Protein AF-A0A3B8ZK82-F1 (afdb_monomer_lite)

Structure (mmCIF, N/CA/C/O backbone):
data_AF-A0A3B8ZK82-F1
#
_entry.id   AF-A0A3B8ZK82-F1
#
loop_
_atom_site.group_PDB
_atom_site.id
_atom_site.type_symbol
_atom_site.label_atom_id
_atom_site.label_alt_id
_atom_site.label_comp_id
_atom_site.label_asym_id
_atom_site.label_entity_id
_atom_site.label_seq_id
_atom_site.pdbx_PDB_ins_code
_atom_site.Cartn_x
_atom_site.Cartn_y
_atom_site.Cartn_z
_atom_site.occupancy
_atom_site.B_iso_or_equiv
_atom_site.auth_seq_id
_atom_site.auth_comp_id
_atom_site.auth_asym_id
_atom_site.auth_atom_id
_atom_site.pdbx_PDB_model_num
ATOM 1 N N . MET A 1 1 ? 22.529 -8.232 -40.896 1.00 40.62 1 MET A N 1
ATOM 2 C CA . MET A 1 1 ? 22.728 -7.462 -39.653 1.00 40.62 1 MET A CA 1
ATOM 3 C C . MET A 1 1 ? 21.491 -7.721 -38.821 1.00 40.62 1 MET A C 1
ATOM 5 O O . MET A 1 1 ? 20.413 -7.425 -39.307 1.00 40.62 1 MET A O 1
ATOM 9 N N . SER A 1 2 ? 21.627 -8.424 -37.697 1.00 48.66 2 SER A N 1
ATOM 10 C CA . SER A 1 2 ? 20.490 -8.730 -36.824 1.00 48.66 2 SER A CA 1
ATOM 11 C C . SER A 1 2 ? 20.142 -7.457 -36.069 1.00 48.66 2 SER A C 1
ATOM 13 O O . SER A 1 2 ? 20.980 -6.960 -35.319 1.00 48.66 2 SER A O 1
ATOM 15 N N . GLU A 1 3 ? 18.953 -6.915 -36.304 1.00 50.19 3 GLU A N 1
ATOM 16 C CA . GLU A 1 3 ? 18.368 -5.890 -35.449 1.00 50.19 3 GLU A CA 1
ATOM 17 C C . GLU A 1 3 ? 18.109 -6.563 -34.101 1.00 50.19 3 GLU A C 1
ATOM 19 O O . GLU A 1 3 ? 17.253 -7.434 -33.976 1.00 50.19 3 GLU A O 1
ATOM 24 N N . SER A 1 4 ? 18.960 -6.278 -33.119 1.00 47.72 4 SER A N 1
ATOM 25 C CA . SER A 1 4 ? 18.716 -6.659 -31.734 1.00 47.72 4 SER A CA 1
ATOM 26 C C . SER A 1 4 ? 17.428 -5.977 -31.290 1.00 47.72 4 SER A C 1
ATOM 28 O O . SER A 1 4 ? 17.399 -4.751 -31.173 1.00 47.72 4 SER A O 1
ATOM 30 N N . GLU A 1 5 ? 16.376 -6.771 -31.089 1.00 47.31 5 GLU A N 1
ATOM 31 C CA . GLU A 1 5 ? 15.130 -6.321 -30.474 1.00 47.31 5 GLU A CA 1
ATOM 32 C C . GLU A 1 5 ? 15.455 -5.602 -29.152 1.00 47.31 5 GLU A C 1
ATOM 34 O O . GLU A 1 5 ? 16.338 -6.054 -28.409 1.00 47.31 5 GLU A O 1
ATOM 39 N N . PRO A 1 6 ? 14.810 -4.458 -28.860 1.00 45.81 6 PRO A N 1
ATOM 40 C CA . PRO A 1 6 ? 15.043 -3.748 -27.614 1.00 45.81 6 PRO A CA 1
ATOM 41 C C . PRO A 1 6 ? 14.673 -4.668 -26.451 1.00 45.81 6 PRO A C 1
ATOM 43 O O . PRO A 1 6 ? 13.545 -5.151 -26.352 1.00 45.81 6 PRO A O 1
ATOM 46 N N . TRP A 1 7 ? 15.647 -4.926 -25.579 1.00 41.88 7 TRP A N 1
ATOM 47 C CA . TRP A 1 7 ? 15.407 -5.601 -24.311 1.00 41.88 7 TRP A CA 1
ATOM 48 C C . TRP A 1 7 ? 14.343 -4.797 -23.551 1.00 41.88 7 TRP A C 1
ATOM 50 O O . TRP A 1 7 ? 14.468 -3.569 -23.509 1.00 41.88 7 TRP A O 1
ATOM 60 N N . PRO A 1 8 ? 13.305 -5.434 -22.976 1.00 51.12 8 PRO A N 1
ATOM 61 C CA . PRO A 1 8 ? 12.339 -4.712 -22.159 1.00 51.12 8 PRO A CA 1
ATOM 62 C C . PRO A 1 8 ? 13.110 -3.965 -21.069 1.00 51.12 8 PRO A C 1
ATOM 64 O O . PRO A 1 8 ? 13.986 -4.559 -20.435 1.00 51.12 8 PRO A O 1
ATOM 67 N N . GLU A 1 9 ? 12.848 -2.664 -20.909 1.00 55.19 9 GLU A N 1
ATOM 68 C CA . GLU A 1 9 ? 13.478 -1.847 -19.870 1.00 55.19 9 GLU A CA 1
ATOM 69 C C . GLU A 1 9 ? 13.345 -2.577 -18.531 1.00 55.19 9 GLU A C 1
ATOM 71 O O . GLU A 1 9 ? 12.245 -2.746 -18.003 1.00 55.19 9 GLU A O 1
ATOM 76 N N . LEU A 1 10 ? 14.468 -3.075 -18.011 1.00 57.00 10 LEU A N 1
ATOM 77 C CA . LEU A 1 10 ? 14.508 -3.685 -16.691 1.00 57.00 10 LEU A CA 1
ATOM 78 C C . LEU A 1 10 ? 14.120 -2.603 -15.686 1.00 57.00 10 LEU A C 1
ATOM 80 O O . LEU A 1 10 ? 14.802 -1.583 -15.573 1.00 57.00 10 LEU A O 1
ATOM 84 N N . GLU A 1 11 ? 13.016 -2.825 -14.976 1.00 71.88 11 GLU A N 1
ATOM 85 C CA . GLU A 1 11 ? 12.557 -1.931 -13.921 1.00 71.88 11 GLU A CA 1
ATOM 86 C C . GLU A 1 11 ? 13.682 -1.739 -12.897 1.00 71.88 11 GLU A C 1
ATOM 88 O O . GLU A 1 11 ? 14.193 -2.698 -12.313 1.00 71.88 11 GLU A O 1
ATOM 93 N N . THR A 1 12 ? 14.122 -0.493 -12.717 1.00 86.31 12 THR A N 1
ATOM 94 C CA . THR A 1 12 ? 15.203 -0.192 -11.782 1.00 86.31 12 THR A CA 1
ATOM 95 C C . THR A 1 12 ? 14.661 -0.107 -10.359 1.00 86.31 12 THR A C 1
ATOM 97 O O . THR A 1 12 ? 13.502 0.248 -10.118 1.00 86.31 12 THR A O 1
ATOM 100 N N . VAL A 1 13 ? 15.533 -0.385 -9.387 1.00 87.62 13 VAL A N 1
ATOM 101 C CA . VAL A 1 13 ? 15.220 -0.184 -7.966 1.00 87.62 13 VAL A CA 1
ATOM 102 C C . VAL A 1 13 ? 14.778 1.261 -7.726 1.00 87.62 13 VAL A C 1
ATOM 104 O O . VAL A 1 13 ? 13.748 1.494 -7.106 1.00 87.62 13 VAL A O 1
ATOM 107 N N . GLU A 1 14 ? 15.500 2.233 -8.282 1.00 90.12 14 GLU A N 1
ATOM 108 C CA . GLU A 1 14 ? 15.175 3.655 -8.144 1.00 90.12 14 GLU A CA 1
ATOM 109 C C . GLU A 1 14 ? 13.775 3.996 -8.677 1.00 90.12 14 GLU A C 1
ATOM 111 O O . GLU A 1 14 ? 13.001 4.648 -7.979 1.00 90.12 14 GLU A O 1
ATOM 116 N N . ALA A 1 15 ? 13.407 3.493 -9.861 1.00 87.62 15 ALA A N 1
ATOM 117 C CA . ALA A 1 15 ? 12.070 3.695 -10.418 1.00 87.62 15 ALA A CA 1
ATOM 118 C C . ALA A 1 15 ? 10.977 3.075 -9.530 1.00 87.62 15 ALA A C 1
ATOM 120 O O . ALA A 1 15 ? 9.906 3.659 -9.366 1.00 87.62 15 ALA A O 1
ATOM 121 N N . THR A 1 16 ? 11.257 1.924 -8.912 1.00 89.94 16 THR A N 1
ATOM 122 C CA . THR A 1 16 ? 10.338 1.269 -7.968 1.00 89.94 16 THR A CA 1
ATOM 123 C C . THR A 1 16 ? 10.092 2.141 -6.735 1.00 89.94 16 THR A C 1
ATOM 125 O O . THR A 1 16 ? 8.943 2.334 -6.342 1.00 89.94 16 THR A O 1
ATOM 128 N N . PHE A 1 17 ? 11.146 2.723 -6.153 1.00 92.19 17 PHE A N 1
ATOM 129 C CA . PHE A 1 17 ? 11.022 3.624 -5.001 1.00 92.19 17 PHE A CA 1
ATOM 130 C C . PHE A 1 17 ? 10.300 4.929 -5.357 1.00 92.19 17 PHE A C 1
ATOM 132 O O . PHE A 1 17 ? 9.430 5.359 -4.609 1.00 92.19 17 PHE A O 1
ATOM 139 N N . GLN A 1 18 ? 10.568 5.516 -6.526 1.00 92.31 18 GLN A N 1
ATOM 140 C CA . GLN A 1 18 ? 9.844 6.710 -6.982 1.00 92.31 18 GLN A CA 1
ATOM 141 C C . GLN A 1 18 ? 8.339 6.443 -7.144 1.00 92.31 18 GLN A C 1
ATOM 143 O O . GLN A 1 18 ? 7.508 7.258 -6.739 1.00 92.31 18 GLN A O 1
ATOM 148 N N . ARG A 1 19 ? 7.974 5.281 -7.703 1.00 92.31 19 ARG A N 1
ATOM 149 C CA . ARG A 1 19 ? 6.574 4.838 -7.807 1.00 92.31 19 ARG A CA 1
ATOM 150 C C . ARG A 1 19 ? 5.952 4.610 -6.431 1.00 92.31 19 ARG A C 1
ATOM 152 O O . ARG A 1 19 ? 4.826 5.037 -6.198 1.00 92.31 19 ARG A O 1
ATOM 159 N N . MET A 1 20 ? 6.689 3.971 -5.524 1.00 94.38 20 MET A N 1
ATOM 160 C CA . MET A 1 20 ? 6.258 3.754 -4.144 1.00 94.38 20 MET A CA 1
ATOM 161 C C . MET A 1 20 ? 5.957 5.080 -3.438 1.00 94.38 20 MET A C 1
ATOM 163 O O . MET A 1 20 ? 4.879 5.214 -2.867 1.00 94.38 20 MET A O 1
ATOM 167 N N . ASP A 1 21 ? 6.859 6.061 -3.511 1.00 95.44 21 ASP A N 1
ATOM 168 C CA . ASP A 1 21 ? 6.682 7.369 -2.870 1.00 95.44 21 ASP A CA 1
ATOM 169 C C . ASP A 1 21 ? 5.435 8.088 -3.400 1.00 95.44 21 ASP A C 1
ATOM 171 O O . ASP A 1 21 ? 4.632 8.604 -2.619 1.00 95.44 21 ASP A O 1
ATOM 175 N N . ALA A 1 22 ? 5.214 8.054 -4.718 1.00 93.00 22 ALA A N 1
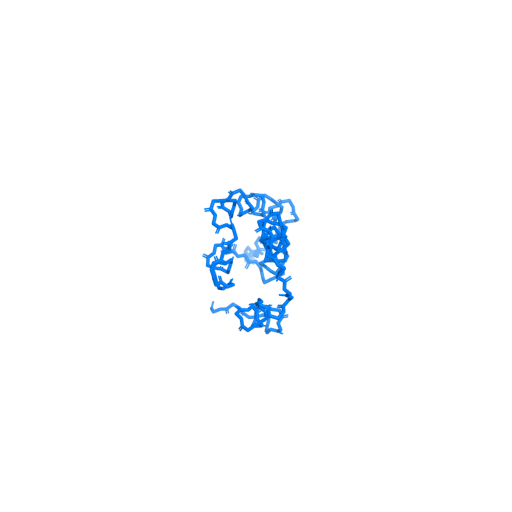ATOM 176 C CA . ALA A 1 22 ? 4.013 8.616 -5.332 1.00 93.00 22 ALA A CA 1
ATOM 177 C C . ALA A 1 22 ? 2.727 7.914 -4.854 1.00 93.00 22 ALA A C 1
ATOM 179 O O . ALA A 1 22 ? 1.740 8.579 -4.527 1.00 93.00 22 ALA A O 1
ATOM 180 N N . CYS A 1 23 ? 2.736 6.580 -4.768 1.00 94.50 23 CYS A N 1
ATOM 181 C CA . CYS A 1 23 ? 1.604 5.806 -4.257 1.00 94.50 23 CYS A CA 1
ATOM 182 C C . CYS A 1 23 ? 1.337 6.073 -2.774 1.00 94.50 23 CYS A C 1
ATOM 184 O O . CYS A 1 23 ? 0.178 6.218 -2.390 1.00 94.50 23 CYS A O 1
ATOM 186 N N . LEU A 1 24 ? 2.379 6.163 -1.944 1.00 96.06 24 LEU A N 1
ATOM 187 C CA . LEU A 1 24 ? 2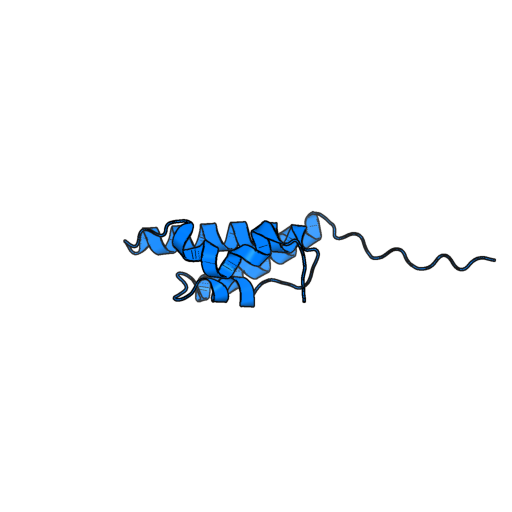.246 6.463 -0.519 1.00 96.06 24 LEU A CA 1
ATOM 188 C C . LEU A 1 24 ? 1.653 7.855 -0.301 1.00 96.06 24 LEU A C 1
ATOM 190 O O . LEU A 1 24 ? 0.752 8.002 0.523 1.00 96.06 24 LEU A O 1
ATOM 194 N N . GLU A 1 25 ? 2.105 8.856 -1.058 1.00 95.50 25 GLU A N 1
ATOM 195 C CA . GLU A 1 25 ? 1.557 10.210 -0.969 1.00 95.50 25 GLU A CA 1
ATOM 196 C C . GLU A 1 25 ? 0.079 10.246 -1.372 1.00 95.50 25 GLU A C 1
ATOM 198 O O . GLU A 1 25 ? -0.745 10.820 -0.660 1.00 95.50 25 GLU A O 1
ATOM 203 N N . HIS A 1 26 ? -0.291 9.553 -2.453 1.00 94.00 26 HIS A N 1
ATOM 204 C CA . HIS A 1 26 ? -1.693 9.417 -2.847 1.00 94.00 26 HIS A CA 1
ATOM 205 C C . HIS A 1 26 ? -2.534 8.698 -1.775 1.00 94.00 26 HIS A C 1
ATOM 207 O O . HIS A 1 26 ? -3.641 9.131 -1.446 1.00 94.00 26 HIS A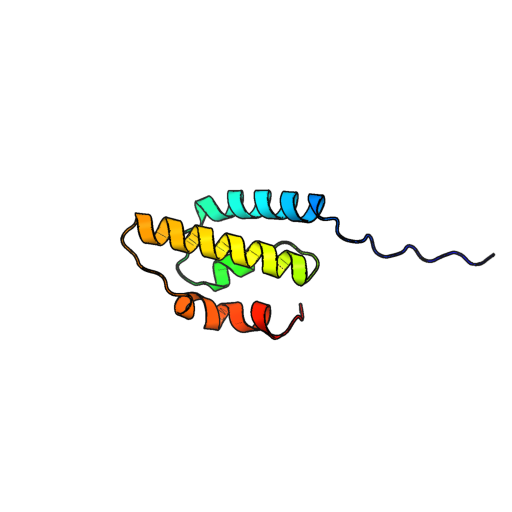 O 1
ATOM 213 N N . ALA A 1 27 ? -1.995 7.631 -1.182 1.00 95.81 27 ALA A N 1
ATOM 214 C CA . ALA A 1 27 ? -2.685 6.814 -0.191 1.00 95.81 27 ALA A CA 1
ATOM 215 C C . ALA A 1 27 ? -2.992 7.557 1.114 1.00 95.81 27 ALA A C 1
ATOM 217 O O . ALA A 1 27 ? -3.982 7.225 1.763 1.00 95.81 27 ALA A O 1
ATOM 218 N N . ARG A 1 28 ? -2.218 8.587 1.492 1.00 94.25 28 ARG A N 1
ATOM 219 C CA . ARG A 1 28 ? -2.460 9.385 2.714 1.00 94.25 28 ARG A CA 1
ATOM 220 C C . ARG A 1 28 ? -3.861 9.994 2.782 1.00 94.25 28 ARG A C 1
ATOM 222 O O . ARG A 1 28 ? -4.385 10.162 3.876 1.00 94.25 28 ARG A O 1
ATOM 229 N N . GLY A 1 29 ? -4.467 10.315 1.637 1.00 92.44 29 GLY A N 1
ATOM 230 C CA . GLY A 1 29 ? -5.841 10.828 1.567 1.00 92.44 29 GLY A CA 1
ATOM 231 C C . GLY A 1 29 ? -6.928 9.748 1.588 1.00 92.44 29 GLY A C 1
ATOM 232 O O . GLY A 1 29 ? -8.111 10.078 1.637 1.00 92.44 29 GLY A O 1
ATOM 233 N N . LEU A 1 30 ? -6.542 8.473 1.515 1.00 94.44 30 LEU A N 1
ATOM 234 C CA . LEU A 1 30 ? -7.439 7.321 1.398 1.00 94.44 30 LEU A CA 1
ATOM 235 C C . LEU A 1 30 ? -7.447 6.449 2.656 1.00 94.44 30 LEU A C 1
ATOM 237 O O . LEU A 1 30 ? -8.462 5.817 2.948 1.00 94.44 30 LEU A O 1
ATOM 241 N N . VAL A 1 31 ? -6.324 6.392 3.376 1.00 96.12 31 VAL A N 1
ATOM 242 C CA . VAL A 1 31 ? -6.187 5.582 4.589 1.00 96.12 31 VAL A CA 1
ATOM 243 C C . VAL A 1 31 ? -6.816 6.274 5.815 1.00 96.12 31 VAL A C 1
ATOM 245 O O . VAL A 1 31 ? -6.729 7.496 5.942 1.00 96.12 31 VAL A O 1
ATOM 248 N N . PRO A 1 32 ? -7.428 5.519 6.744 1.00 96.12 32 PRO A N 1
ATOM 249 C CA . PRO A 1 32 ? -7.590 4.074 6.691 1.00 96.12 32 PRO A CA 1
ATOM 250 C C . PRO A 1 32 ? -8.724 3.679 5.728 1.00 96.12 32 PRO A C 1
ATOM 252 O O . PRO A 1 32 ? -9.833 4.210 5.798 1.00 96.12 32 PRO A O 1
ATOM 255 N N . VAL A 1 33 ? -8.470 2.727 4.830 1.00 94.62 33 VAL A N 1
ATOM 256 C CA . VAL A 1 33 ? -9.423 2.333 3.782 1.00 94.62 33 VAL A CA 1
ATOM 257 C C . VAL A 1 33 ? -10.591 1.545 4.364 1.00 94.62 33 VAL A C 1
ATOM 259 O O . VAL A 1 33 ? -10.426 0.798 5.325 1.00 94.62 33 VAL A O 1
ATOM 262 N N . ALA A 1 34 ? -11.783 1.648 3.783 1.00 90.56 34 ALA A N 1
ATOM 263 C CA . ALA A 1 34 ? -12.927 0.848 4.227 1.00 90.56 34 ALA A CA 1
ATOM 264 C C . ALA A 1 34 ? -12.825 -0.618 3.769 1.00 90.56 34 ALA A C 1
ATOM 266 O O . ALA A 1 34 ? -13.316 -1.517 4.451 1.00 90.56 34 ALA A O 1
ATOM 267 N N . ARG A 1 35 ? -12.207 -0.851 2.605 1.00 90.19 35 ARG A N 1
ATOM 268 C CA . ARG A 1 35 ? -11.982 -2.175 2.012 1.00 90.19 35 ARG A CA 1
ATOM 269 C C . ARG A 1 35 ? -10.546 -2.286 1.516 1.00 90.19 35 ARG A C 1
ATOM 271 O O . ARG A 1 35 ? -10.044 -1.352 0.892 1.00 90.19 35 ARG A O 1
ATOM 278 N N . ALA A 1 36 ? -9.908 -3.430 1.743 1.00 89.88 36 ALA A N 1
ATOM 279 C CA . ALA A 1 36 ? -8.503 -3.633 1.401 1.00 89.88 36 ALA A CA 1
ATOM 2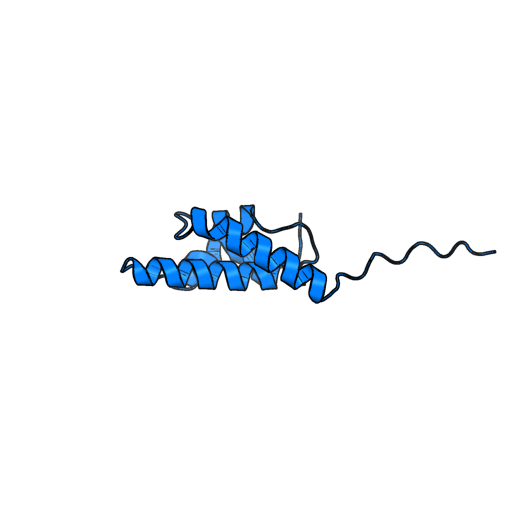80 C C . ALA A 1 36 ? -8.236 -3.539 -0.112 1.00 89.88 36 ALA A C 1
ATOM 282 O O . ALA A 1 36 ? -7.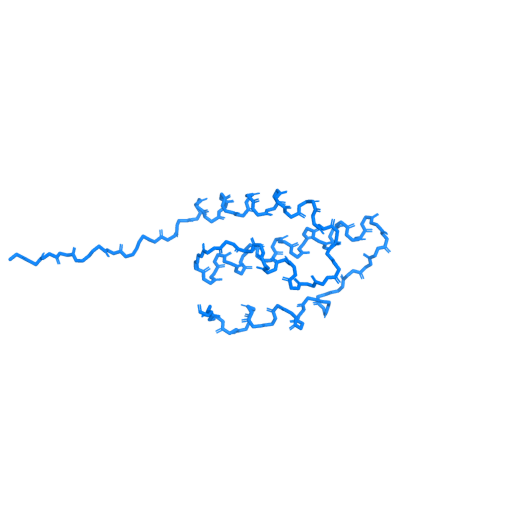179 -3.051 -0.515 1.00 89.88 36 ALA A O 1
ATOM 283 N N . ASN A 1 37 ? -9.221 -3.877 -0.954 1.00 90.56 37 ASN A N 1
ATOM 284 C CA . ASN A 1 37 ? -9.124 -3.708 -2.406 1.00 90.56 37 ASN A CA 1
ATOM 285 C C . ASN A 1 37 ? -8.849 -2.250 -2.847 1.00 90.56 37 ASN A C 1
ATOM 287 O O . ASN A 1 37 ? -8.310 -2.033 -3.923 1.00 90.56 37 ASN A O 1
ATOM 291 N N . GLN A 1 38 ? -9.158 -1.245 -2.022 1.00 93.00 38 GLN A N 1
ATOM 292 C CA . GLN A 1 38 ? -8.871 0.157 -2.355 1.00 93.00 38 GLN A CA 1
ATOM 293 C C . GLN A 1 38 ? -7.365 0.460 -2.409 1.00 93.00 38 GLN A C 1
ATOM 295 O O . GLN A 1 38 ? -6.955 1.364 -3.128 1.00 93.00 38 GLN A O 1
ATOM 300 N N . LEU A 1 39 ? -6.537 -0.288 -1.667 1.00 93.62 39 LEU A N 1
ATOM 301 C CA . LEU A 1 39 ? -5.074 -0.161 -1.731 1.00 93.62 39 LEU A CA 1
ATOM 302 C C . LEU A 1 39 ? -4.514 -0.763 -3.021 1.00 93.62 39 LEU A C 1
ATOM 304 O O . LEU A 1 39 ? -3.500 -0.311 -3.540 1.00 93.62 39 LEU A O 1
ATOM 308 N N . VAL A 1 40 ? -5.186 -1.785 -3.539 1.00 90.50 40 VAL A N 1
ATOM 309 C CA . VAL A 1 40 ? -4.847 -2.410 -4.812 1.00 90.50 40 VAL A CA 1
ATOM 310 C C . VAL A 1 40 ? -5.170 -1.480 -5.977 1.00 90.50 40 VAL A C 1
ATOM 312 O O . VAL A 1 40 ? -4.376 -1.384 -6.908 1.00 90.50 40 VAL A O 1
ATOM 315 N N . ASP A 1 41 ? -6.325 -0.813 -5.932 1.00 90.88 41 ASP A N 1
ATOM 316 C CA . ASP A 1 41 ? -6.831 0.020 -7.031 1.00 90.88 41 ASP A CA 1
ATOM 317 C C . ASP A 1 41 ? -5.892 1.197 -7.376 1.00 90.88 41 ASP A C 1
ATOM 319 O O . ASP A 1 41 ? -6.002 1.780 -8.453 1.00 90.88 41 ASP A O 1
ATOM 323 N N . ILE A 1 42 ? -4.957 1.534 -6.479 1.00 91.75 42 ILE A N 1
ATOM 324 C CA . ILE A 1 42 ? -3.970 2.610 -6.646 1.00 91.75 42 ILE A CA 1
ATOM 325 C C . ILE A 1 42 ? -2.556 2.108 -6.969 1.00 91.75 42 ILE A C 1
ATOM 327 O O . ILE A 1 42 ? -1.621 2.912 -7.028 1.00 91.75 42 ILE A O 1
ATOM 331 N N . LEU A 1 43 ? -2.366 0.793 -7.125 1.00 90.69 43 LEU A N 1
ATOM 332 C CA . LEU A 1 43 ? -1.062 0.243 -7.480 1.00 90.69 43 LEU A CA 1
ATOM 333 C C . LEU A 1 43 ? -0.664 0.686 -8.892 1.00 90.69 43 LEU A C 1
ATOM 335 O O . LEU A 1 43 ? -1.493 0.668 -9.804 1.00 90.69 43 LEU A O 1
ATOM 339 N N . PRO A 1 44 ? 0.611 1.047 -9.103 1.00 87.81 44 PRO A N 1
ATOM 340 C CA . PRO A 1 44 ? 1.078 1.448 -10.412 1.00 87.81 44 PRO A CA 1
ATOM 341 C C . PRO A 1 44 ? 1.250 0.217 -11.306 1.00 87.81 44 PRO A C 1
ATOM 343 O O . PRO A 1 44 ? 1.529 -0.892 -10.838 1.00 87.81 44 PRO A O 1
ATOM 346 N N . GLU A 1 45 ? 1.143 0.415 -12.616 1.00 86.00 45 GLU A N 1
ATOM 347 C CA . GLU A 1 45 ? 1.588 -0.588 -13.582 1.00 86.00 45 GLU A CA 1
ATOM 348 C C . GLU A 1 45 ? 3.100 -0.827 -13.423 1.00 86.00 45 GLU A C 1
ATOM 350 O O . GLU A 1 45 ? 3.883 0.108 -13.237 1.00 86.00 45 GLU A O 1
ATOM 355 N N . GLY A 1 46 ? 3.522 -2.089 -13.464 1.00 83.06 46 GLY A N 1
ATOM 356 C CA . GLY A 1 46 ? 4.915 -2.467 -13.247 1.00 83.06 46 GLY A CA 1
ATOM 357 C C . GLY A 1 46 ? 5.088 -3.974 -13.130 1.00 83.06 46 GLY A C 1
ATOM 358 O O . GLY A 1 46 ? 4.149 -4.736 -13.377 1.00 83.06 46 GLY A O 1
ATOM 359 N N . SER A 1 47 ? 6.290 -4.408 -12.748 1.00 85.06 47 SER A N 1
ATOM 360 C CA . SER A 1 47 ? 6.505 -5.812 -12.410 1.00 85.06 47 SER A CA 1
ATOM 361 C C . SER A 1 47 ? 5.642 -6.223 -11.217 1.00 85.06 47 SER A C 1
ATOM 363 O O . SER A 1 47 ? 5.294 -5.425 -10.339 1.00 85.06 47 SER A O 1
ATOM 365 N N . VAL A 1 48 ? 5.319 -7.512 -11.171 1.00 84.69 48 VAL A N 1
ATOM 366 C CA . VAL A 1 48 ? 4.589 -8.125 -10.059 1.00 84.69 48 VAL A CA 1
ATOM 367 C C . VAL A 1 48 ? 5.344 -7.921 -8.745 1.00 84.69 48 VAL A C 1
ATOM 369 O O . VAL A 1 48 ? 4.737 -7.675 -7.704 1.00 84.69 48 VAL A O 1
ATOM 372 N N . GLU A 1 49 ? 6.669 -8.019 -8.784 1.00 85.50 49 GLU A N 1
ATOM 373 C CA . GLU A 1 49 ? 7.561 -7.835 -7.647 1.00 85.50 49 GLU A CA 1
ATOM 374 C C . GLU A 1 49 ? 7.463 -6.414 -7.085 1.00 85.50 49 GLU A C 1
ATOM 376 O O . GLU A 1 49 ? 7.256 -6.253 -5.880 1.00 85.50 49 GLU A O 1
ATOM 381 N N . SER A 1 50 ? 7.524 -5.394 -7.945 1.00 87.56 50 SER A N 1
ATOM 382 C CA . SER A 1 50 ? 7.346 -3.996 -7.542 1.00 87.56 50 SER A CA 1
ATOM 383 C C . SER A 1 50 ? 5.958 -3.732 -6.979 1.00 87.56 50 SER A C 1
ATOM 385 O O . SER A 1 50 ? 5.827 -3.122 -5.920 1.00 87.56 50 SER A O 1
ATOM 387 N N . GLN A 1 51 ? 4.910 -4.235 -7.633 1.00 89.06 51 GLN A N 1
ATOM 388 C CA . GLN A 1 51 ? 3.538 -4.077 -7.146 1.00 89.06 51 GLN A CA 1
ATOM 389 C C . GLN A 1 51 ? 3.345 -4.715 -5.766 1.00 89.06 51 GLN A C 1
ATOM 391 O O . GLN A 1 51 ? 2.719 -4.116 -4.895 1.00 89.06 51 GLN A O 1
ATOM 396 N N . ARG A 1 52 ? 3.921 -5.902 -5.529 1.00 88.31 52 ARG A N 1
ATOM 397 C CA . ARG A 1 52 ? 3.905 -6.569 -4.215 1.00 88.31 52 ARG A CA 1
ATOM 398 C C . ARG A 1 52 ? 4.640 -5.766 -3.155 1.00 88.31 52 ARG A C 1
ATOM 400 O O . ARG A 1 52 ? 4.141 -5.643 -2.038 1.00 88.31 52 ARG A O 1
ATOM 407 N N . PHE A 1 53 ? 5.815 -5.246 -3.501 1.00 90.38 53 PHE A N 1
ATOM 408 C CA . PHE A 1 53 ? 6.604 -4.413 -2.605 1.00 90.38 53 PHE A CA 1
ATOM 409 C C . PHE A 1 53 ? 5.813 -3.167 -2.188 1.00 90.38 53 PHE A C 1
ATOM 411 O O . PHE A 1 53 ? 5.619 -2.932 -0.997 1.00 90.38 53 PHE A O 1
ATOM 418 N N . ILE A 1 54 ? 5.253 -2.445 -3.162 1.00 93.38 54 ILE A N 1
ATOM 419 C CA . ILE A 1 54 ? 4.451 -1.241 -2.924 1.00 93.38 54 ILE A CA 1
ATOM 420 C C . ILE A 1 54 ? 3.191 -1.568 -2.110 1.00 93.38 54 ILE A C 1
ATOM 422 O O . ILE A 1 54 ? 2.901 -0.878 -1.135 1.00 93.38 54 ILE A O 1
ATOM 426 N N . LEU A 1 55 ? 2.471 -2.648 -2.438 1.00 93.81 55 LEU A N 1
ATOM 427 C CA . LEU A 1 55 ? 1.285 -3.076 -1.687 1.00 93.81 55 LEU A CA 1
ATOM 428 C C . LEU A 1 55 ? 1.605 -3.359 -0.213 1.00 93.81 55 LEU A C 1
ATOM 430 O O . LEU A 1 55 ? 0.815 -3.017 0.666 1.00 93.81 55 LEU A O 1
ATOM 434 N N . GLY A 1 56 ? 2.767 -3.953 0.070 1.00 93.62 56 GLY A N 1
ATOM 435 C CA . GLY A 1 56 ? 3.229 -4.180 1.437 1.00 93.62 56 GLY A CA 1
ATOM 436 C C . GLY A 1 56 ? 3.382 -2.881 2.231 1.00 93.62 56 GLY A C 1
ATOM 437 O O . GLY A 1 56 ? 2.943 -2.811 3.378 1.00 93.62 56 GLY A O 1
ATOM 438 N N . GLU A 1 57 ? 3.951 -1.839 1.624 1.00 96.88 57 GLU A N 1
ATOM 439 C CA . GLU A 1 57 ? 4.092 -0.528 2.269 1.00 96.88 57 GLU A CA 1
ATOM 440 C C . GLU A 1 57 ? 2.746 0.188 2.443 1.00 96.88 57 GLU A C 1
ATOM 442 O O . GLU A 1 57 ? 2.492 0.772 3.498 1.00 96.88 57 GLU A O 1
ATOM 447 N N . LEU A 1 58 ? 1.839 0.074 1.469 1.00 96.50 58 LEU A N 1
ATOM 448 C CA . LEU A 1 58 ? 0.477 0.609 1.572 1.00 96.50 58 LEU A CA 1
ATOM 449 C C . LEU A 1 58 ? -0.309 -0.025 2.729 1.00 96.50 58 LEU A C 1
ATOM 451 O O . LEU A 1 58 ? -0.974 0.684 3.483 1.00 96.50 58 LEU A O 1
ATOM 455 N N . ILE A 1 59 ? -0.199 -1.346 2.911 1.00 96.06 59 ILE A N 1
ATOM 456 C CA . ILE A 1 59 ? -0.828 -2.054 4.036 1.00 96.06 59 ILE A CA 1
ATOM 457 C C . ILE A 1 59 ? -0.255 -1.566 5.368 1.00 96.06 59 ILE A C 1
ATOM 459 O O . ILE A 1 59 ? -1.016 -1.297 6.293 1.00 96.06 59 ILE A O 1
ATOM 463 N N . LYS A 1 60 ? 1.071 -1.402 5.478 1.00 96.31 60 LYS A N 1
ATOM 464 C CA . LYS A 1 60 ? 1.694 -0.876 6.706 1.00 96.31 60 LYS A CA 1
ATOM 465 C C . LYS A 1 60 ? 1.203 0.531 7.032 1.00 96.31 60 LYS A C 1
ATOM 467 O O . LYS A 1 60 ? 0.895 0.802 8.191 1.00 96.31 60 LYS A O 1
ATOM 472 N N . LEU A 1 61 ? 1.121 1.405 6.026 1.00 97.38 61 LEU A N 1
ATOM 473 C CA . LEU A 1 61 ? 0.601 2.761 6.189 1.00 97.38 61 LEU A CA 1
ATOM 474 C C . LEU A 1 61 ? -0.845 2.728 6.701 1.00 97.38 61 LEU A C 1
ATOM 476 O O . LEU A 1 61 ? -1.157 3.372 7.699 1.00 97.38 61 LEU A O 1
ATOM 480 N N . ASP A 1 62 ? -1.706 1.937 6.061 1.00 97.62 62 ASP A N 1
ATOM 481 C CA . ASP A 1 62 ? -3.109 1.785 6.444 1.00 97.62 62 ASP A CA 1
ATOM 482 C C . ASP A 1 62 ? -3.279 1.241 7.872 1.00 97.62 62 ASP A C 1
ATOM 484 O O . ASP A 1 62 ? -4.043 1.801 8.659 1.00 97.62 62 ASP A O 1
ATOM 488 N N . MET A 1 63 ? -2.523 0.199 8.237 1.00 97.00 63 MET A N 1
ATOM 489 C CA . MET A 1 63 ? -2.505 -0.355 9.596 1.00 97.00 63 MET A CA 1
ATOM 490 C C . MET A 1 63 ? -2.053 0.684 10.628 1.00 97.00 63 MET A C 1
ATOM 492 O O . MET A 1 63 ? -2.641 0.762 11.707 1.00 97.00 63 MET A O 1
ATOM 496 N N . GLY A 1 64 ? -1.023 1.473 10.307 1.00 96.62 64 GLY A N 1
ATOM 497 C CA . GLY A 1 64 ? -0.500 2.524 11.178 1.00 96.62 64 GLY A CA 1
ATOM 498 C C . GLY A 1 64 ? -1.542 3.603 11.463 1.00 96.62 64 GLY A C 1
ATOM 499 O O . GLY A 1 64 ? -1.847 3.870 12.624 1.00 96.62 64 GLY A O 1
ATOM 500 N N . ILE A 1 65 ? -2.157 4.154 10.414 1.00 96.69 65 ILE A N 1
ATOM 501 C CA . ILE A 1 65 ? -3.196 5.184 10.556 1.00 96.69 65 ILE A CA 1
ATOM 502 C C . ILE A 1 65 ? -4.446 4.626 11.251 1.00 96.69 65 ILE A C 1
ATOM 504 O O . ILE A 1 65 ? -5.015 5.281 12.124 1.00 96.69 65 ILE A O 1
ATOM 508 N N . ALA A 1 66 ? -4.860 3.396 10.934 1.00 96.56 66 ALA A N 1
ATOM 509 C CA . ALA A 1 66 ? -5.962 2.747 11.639 1.00 96.56 66 ALA A CA 1
ATOM 510 C C . ALA A 1 66 ? -5.680 2.641 13.148 1.00 96.56 66 ALA A C 1
ATOM 512 O O . ALA A 1 66 ? -6.553 2.960 13.960 1.00 96.56 66 ALA A O 1
ATOM 513 N N . ALA A 1 67 ? -4.454 2.264 13.528 1.00 96.56 67 ALA A N 1
ATOM 514 C CA . ALA A 1 67 ? -4.053 2.154 14.927 1.00 96.56 67 ALA A CA 1
ATOM 515 C C . ALA A 1 67 ? -4.072 3.512 15.647 1.00 96.56 67 ALA A C 1
ATOM 517 O O . ALA A 1 67 ? -4.570 3.590 16.772 1.00 96.56 67 ALA A O 1
ATOM 518 N N . GLU A 1 68 ? -3.615 4.587 14.996 1.00 96.31 68 GLU A N 1
ATOM 519 C CA . GLU A 1 68 ? -3.710 5.963 15.514 1.00 96.31 68 GLU A CA 1
ATOM 520 C C . GLU A 1 68 ? -5.164 6.394 15.770 1.00 96.31 68 GLU A C 1
ATOM 522 O O . GLU A 1 68 ? -5.444 7.146 16.704 1.00 96.31 68 GLU A O 1
ATOM 527 N N . MET A 1 69 ? -6.109 5.859 14.994 1.00 95.81 69 MET A N 1
ATOM 528 C CA . MET A 1 69 ? -7.549 6.075 15.158 1.00 95.81 69 MET A CA 1
ATOM 529 C C . MET A 1 69 ? -8.218 5.089 16.135 1.00 95.81 69 MET A C 1
ATOM 531 O O . MET A 1 69 ? -9.445 5.077 16.259 1.00 95.81 69 MET A O 1
ATOM 535 N N . GLY A 1 70 ? -7.444 4.253 16.833 1.00 96.25 70 GLY A N 1
ATOM 536 C CA . GLY A 1 70 ? -7.949 3.271 17.797 1.00 96.25 70 GLY A CA 1
ATOM 537 C C . GLY A 1 70 ? -8.519 1.994 17.171 1.00 96.25 70 GLY A C 1
ATOM 538 O O . GLY A 1 70 ? -9.221 1.242 17.847 1.00 96.25 70 GLY A O 1
ATOM 539 N N . GLN A 1 71 ? -8.235 1.733 15.894 1.00 94.44 71 GLN A N 1
ATOM 540 C CA . GLN A 1 71 ? -8.634 0.518 15.185 1.00 94.44 71 GLN A CA 1
ATOM 541 C C . GLN A 1 71 ? -7.439 -0.427 15.035 1.00 94.44 71 GLN A C 1
ATOM 543 O O . GLN A 1 71 ? -6.429 -0.082 14.430 1.00 94.44 71 GLN A O 1
ATOM 548 N N . VAL A 1 72 ? -7.558 -1.660 15.526 1.00 90.69 72 VAL A N 1
ATOM 549 C CA . VAL A 1 72 ? -6.535 -2.688 15.290 1.00 90.69 72 VAL A CA 1
ATOM 550 C C . VAL A 1 72 ? -6.889 -3.455 14.021 1.00 90.69 72 VAL A C 1
ATOM 552 O O . VAL A 1 72 ? -7.902 -4.153 13.981 1.00 90.69 72 VAL A O 1
ATOM 555 N N . ARG A 1 73 ? -6.047 -3.342 12.990 1.00 90.62 73 ARG A N 1
ATOM 556 C CA . ARG A 1 73 ? -6.149 -4.150 11.768 1.00 90.62 73 ARG A CA 1
ATOM 557 C C . ARG A 1 73 ? -5.179 -5.321 11.841 1.00 90.62 73 ARG A C 1
ATOM 559 O O . ARG A 1 73 ? -4.007 -5.143 12.155 1.00 90.62 73 ARG A O 1
ATOM 566 N N . ALA A 1 74 ? -5.680 -6.518 11.562 1.00 89.88 74 ALA A N 1
ATOM 567 C CA . ALA A 1 74 ? -4.868 -7.716 11.384 1.00 89.88 74 ALA A CA 1
ATOM 568 C C . ALA A 1 74 ? -4.651 -7.976 9.890 1.00 89.88 74 ALA A C 1
ATOM 570 O O . ALA A 1 74 ? -5.424 -7.497 9.060 1.00 89.88 74 ALA A O 1
ATOM 571 N N . LEU A 1 75 ? -3.646 -8.784 9.547 1.00 89.00 75 LEU A N 1
ATOM 572 C CA . LEU A 1 75 ? -3.403 -9.179 8.156 1.00 89.00 75 LEU A CA 1
ATOM 573 C C . LEU A 1 75 ? -4.626 -9.861 7.516 1.00 89.00 75 LEU A C 1
ATOM 575 O O . LEU A 1 75 ? -4.875 -9.663 6.331 1.00 89.00 75 LEU A O 1
ATOM 579 N N . ASP A 1 76 ? -5.447 -10.553 8.311 1.00 89.50 76 ASP A N 1
ATOM 580 C CA . ASP A 1 76 ? -6.713 -11.170 7.891 1.00 89.50 76 ASP A CA 1
ATOM 581 C C . ASP A 1 76 ? -7.711 -10.178 7.274 1.00 89.50 76 ASP A C 1
ATOM 583 O O . ASP A 1 76 ? -8.558 -10.578 6.482 1.00 89.50 76 ASP A O 1
ATOM 587 N N . HIS A 1 77 ? -7.606 -8.883 7.595 1.00 88.56 77 HIS A N 1
ATOM 588 C CA . HIS A 1 77 ? -8.410 -7.843 6.951 1.00 88.56 77 HIS A CA 1
ATOM 589 C C . HIS A 1 77 ? -8.059 -7.682 5.464 1.00 88.56 77 HIS A C 1
ATOM 591 O O . HIS A 1 77 ? -8.931 -7.395 4.650 1.00 88.56 77 HIS A O 1
ATOM 597 N N . TYR A 1 78 ? -6.787 -7.875 5.113 1.00 91.62 78 TYR A N 1
ATOM 598 C CA . TYR A 1 78 ? -6.263 -7.631 3.770 1.00 91.62 78 TYR A CA 1
ATOM 599 C C . TYR A 1 78 ? -6.178 -8.899 2.939 1.00 91.62 78 TYR A C 1
ATOM 601 O O . TYR A 1 78 ? -6.331 -8.838 1.725 1.00 91.62 78 TYR A O 1
ATOM 609 N N . LEU A 1 79 ? -5.926 -10.048 3.572 1.00 87.12 79 LEU A N 1
ATOM 610 C CA . LEU A 1 79 ? -5.693 -11.302 2.863 1.00 87.12 79 LEU A CA 1
ATOM 611 C C . LEU A 1 79 ? -6.790 -11.627 1.838 1.00 87.12 79 LEU A C 1
ATOM 613 O O . LEU A 1 79 ? -6.411 -11.826 0.693 1.00 87.12 79 LEU A O 1
ATOM 617 N N . PRO A 1 80 ? -8.103 -11.589 2.133 1.00 85.81 80 PRO A N 1
ATOM 618 C CA . PRO A 1 80 ? -9.130 -11.947 1.146 1.00 85.81 80 PRO A CA 1
ATOM 619 C C . PRO A 1 80 ? -9.047 -11.133 -0.154 1.00 85.81 80 PRO A C 1
ATOM 621 O O . PRO A 1 80 ? -9.205 -11.678 -1.246 1.00 85.81 80 PRO A O 1
ATOM 624 N N . ASP A 1 81 ? -8.736 -9.843 -0.026 1.00 84.88 81 ASP A N 1
ATOM 625 C CA . ASP A 1 81 ? -8.670 -8.895 -1.136 1.00 84.88 81 ASP A CA 1
ATOM 626 C C . ASP A 1 81 ? -7.265 -8.743 -1.716 1.00 84.88 81 ASP A C 1
ATOM 628 O O . ASP A 1 81 ? -7.126 -8.101 -2.744 1.00 84.88 81 ASP A O 1
ATOM 632 N N . CYS A 1 82 ? -6.226 -9.289 -1.082 1.00 81.88 82 CYS A N 1
ATOM 633 C CA . CYS A 1 82 ? -4.835 -9.176 -1.528 1.00 81.88 82 CYS A CA 1
ATOM 634 C C . CYS A 1 82 ? -4.203 -10.546 -1.840 1.00 81.88 82 CYS A C 1
ATOM 636 O O . CYS A 1 82 ? -3.087 -10.611 -2.358 1.00 81.88 82 CYS A O 1
ATOM 638 N N . GLN A 1 83 ? -4.908 -11.654 -1.586 1.00 76.06 83 GLN A N 1
ATOM 639 C CA . GLN A 1 83 ? -4.383 -13.019 -1.674 1.00 76.06 83 GLN A CA 1
ATOM 640 C C . GLN A 1 83 ? -3.818 -13.331 -3.057 1.00 76.06 83 GLN A C 1
ATOM 642 O O . GLN A 1 83 ? -2.697 -13.821 -3.165 1.00 76.06 83 GLN A O 1
ATOM 647 N N . ARG A 1 84 ? -4.534 -12.973 -4.134 1.00 69.56 84 ARG A N 1
ATOM 648 C CA . ARG A 1 84 ? -4.034 -13.204 -5.502 1.00 69.56 84 ARG A CA 1
ATOM 649 C C . ARG A 1 84 ? -2.728 -12.453 -5.788 1.00 69.56 84 ARG A C 1
ATOM 651 O O . ARG A 1 84 ? -1.884 -12.971 -6.515 1.00 69.56 84 ARG A O 1
ATOM 658 N N . TRP A 1 85 ? -2.516 -11.290 -5.169 1.00 69.56 85 TRP A N 1
ATOM 659 C CA . TRP A 1 85 ? -1.278 -10.527 -5.321 1.00 69.56 85 TRP A CA 1
ATOM 660 C C . TRP A 1 85 ? -0.136 -11.181 -4.560 1.00 69.56 85 TRP A C 1
ATOM 662 O O . TRP A 1 85 ? 0.948 -11.319 -5.118 1.00 69.56 85 TRP A O 1
ATOM 672 N N . PHE A 1 86 ? -0.368 -11.678 -3.347 1.00 65.81 86 PHE A N 1
ATOM 673 C CA . PHE A 1 86 ? 0.670 -12.372 -2.583 1.00 65.81 86 PHE A CA 1
ATOM 674 C C . PHE A 1 86 ? 0.998 -13.768 -3.131 1.00 65.81 86 PHE A C 1
ATOM 676 O O . PHE A 1 86 ? 2.170 -14.132 -3.191 1.00 65.81 86 PHE A O 1
ATOM 683 N N . GLU A 1 87 ? 0.011 -14.521 -3.615 1.00 66.31 87 GLU A N 1
ATOM 684 C CA . GLU A 1 87 ? 0.183 -15.941 -3.954 1.00 66.31 87 GLU A CA 1
ATOM 685 C C . GLU A 1 87 ? 0.425 -16.213 -5.444 1.00 66.31 87 GLU A C 1
ATOM 687 O O . GLU A 1 87 ? 1.232 -17.076 -5.779 1.00 66.31 87 GLU A O 1
ATOM 692 N N . GLN A 1 88 ? -0.243 -15.504 -6.362 1.00 57.78 88 GLN A N 1
ATOM 693 C CA . GLN A 1 88 ? -0.393 -16.014 -7.738 1.00 57.78 88 GLN A CA 1
ATOM 694 C C . GLN A 1 88 ? 0.584 -15.433 -8.758 1.00 57.78 88 GLN A C 1
ATOM 696 O O . GLN A 1 88 ? 0.705 -15.975 -9.854 1.00 57.78 88 GLN A O 1
ATOM 701 N N . GLY A 1 89 ? 1.291 -14.355 -8.423 1.00 50.91 89 GLY A N 1
ATOM 702 C CA . GLY A 1 89 ? 2.335 -13.782 -9.273 1.00 50.91 89 GLY A CA 1
ATOM 703 C C . GLY A 1 89 ? 1.882 -13.432 -10.698 1.00 50.91 89 GLY A C 1
ATOM 704 O O . GLY A 1 89 ? 2.699 -13.442 -11.613 1.00 50.91 89 GLY A O 1
ATOM 705 N N . ARG A 1 90 ? 0.582 -13.192 -10.911 1.00 39.16 90 ARG A N 1
ATOM 706 C CA . ARG A 1 90 ? -0.005 -12.907 -12.223 1.00 39.16 90 ARG A CA 1
ATOM 707 C C . ARG A 1 90 ? -0.865 -11.652 -12.162 1.00 39.16 90 ARG A C 1
ATOM 709 O O . ARG A 1 90 ? -1.763 -11.553 -11.327 1.00 39.16 90 ARG A O 1
ATOM 716 N N . VAL A 1 91 ? -0.570 -10.733 -13.074 1.00 37.16 91 VAL A N 1
ATOM 717 C CA . VAL A 1 91 ? -1.378 -9.555 -13.416 1.00 37.16 91 VAL A CA 1
ATOM 718 C C . VAL A 1 91 ? -2.425 -9.990 -14.461 1.00 37.16 91 VAL A C 1
ATOM 720 O O . VAL A 1 91 ? -2.112 -10.897 -15.242 1.00 37.16 91 VAL A O 1
ATOM 723 N N . PRO A 1 92 ? -3.657 -9.443 -14.462 1.00 47.47 92 PRO A N 1
ATOM 724 C CA . PRO A 1 92 ? -4.550 -9.528 -15.620 1.00 47.47 92 PRO A CA 1
ATOM 725 C C . PRO A 1 92 ? -3.894 -9.025 -16.908 1.00 47.47 92 PRO A C 1
ATOM 727 O O . PRO A 1 92 ? -3.097 -8.065 -16.819 1.00 47.47 92 PRO A O 1
#

Sequence (92 aa):
MSESEPWPELETVEATFQRMDACLEHARGLVPVARANQLVDILPEGSVESQRFILGELIKLDMGIAAEMGQVRALDHYLPDCQRWFEQGRVP

pLDDT: mean 83.25, std 17.08, range [37.16, 97.62]

Radius of gyration: 15.79 Å; chains: 1; bounding box: 36×27×58 Å

Secondary structure (DSSP, 8-state):
----PPPP-PPPHHHHHHHHHHHHHHHTTTPSPSSTHHHHTTPPSS-HHHHHHHHHHHHHHHHHHHHHTT----GGGTH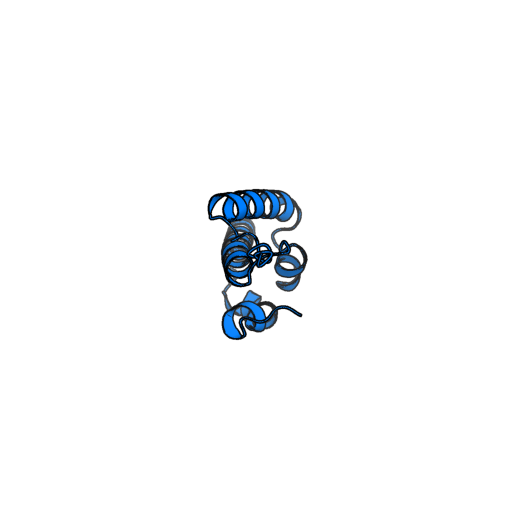HHHHHHHHS----

Foldseek 3Di:
DDPDDDDPPDCDPVNLVVQLVVLLVVLVVCALDPALLVSVVSQDDDFLVSSLVSSVVSVVSRQVVCVVVVHHDDCVRNCVNCVCSVPVRDDD